Protein AF-I0SXG8-F1 (afdb_monomer)

Nearest PDB structures (foldseek):
  4geq-assembly1_A  TM=3.995E-01  e=2.811E-01  Saccharomyces cerevisiae S288C
  8v11-assembly2_H  TM=4.491E-01  e=1.660E+00  Saccharomyces cerevisiae
  8v10-assembly1_D  TM=4.155E-01  e=1.564E+00  Saccharomyces cerevisiae
  5td8-assembly1_D  TM=3.750E-01  e=1.761E+00  Saccharomyces cerevisiae S288C

Foldseek 3Di:
DKKAFPCVVLVVVCLVVFWDWDPDPPDDPWTKTAGPVGRVWIWIADPRIIDGDPVVVVVSVVVVTDIDDDD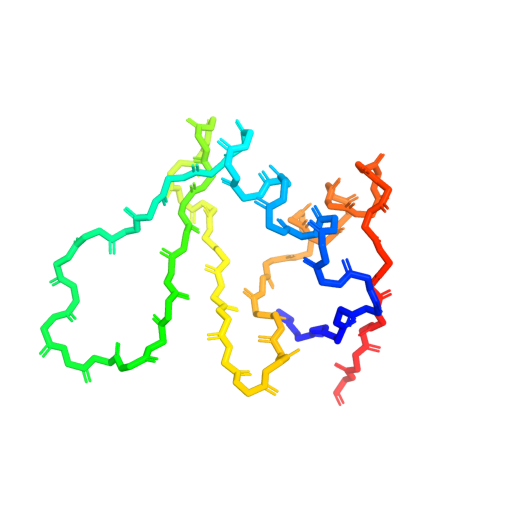

Organism: NCBI:txid1095736

Radius of gyration: 11.4 Å; Cα contacts (8 Å, |Δi|>4): 108; chains: 1; bounding box: 24×27×27 Å

pLDDT: mean 89.05, std 11.44, range [52.69, 97.56]

Sequence (71 aa):
MKAIVKNPKRLFELLRLYFVPVKGRKVVHVPAYAYKEDENEKIYLHNNELHLSKKMFEFLVNQGLELVSFF

Solvent-accessible surface area (backbone atoms only — not comparable to full-atom values): 4162 Å² total; per-residue (Å²): 91,47,26,41,62,78,48,60,69,56,49,56,52,49,44,66,74,49,33,43,76,61,81,83,69,90,82,60,102,51,59,38,33,24,32,73,92,43,74,86,47,52,38,35,48,50,95,71,32,39,38,32,48,70,70,53,50,55,50,41,42,76,73,70,41,52,68,47,75,65,133

Secondary structure (DSSP, 8-state):
-EEEES-HHHHHHHHHHHEEE----TT----EEEETTEEEEEEEEETTEEE--HHHHHHHHHTT--EEEE-

Mean predicted aligned error: 4.29 Å

Structure (mmCIF, N/CA/C/O backbone):
data_AF-I0SXG8-F1
#
_entry.id   AF-I0SXG8-F1
#
loop_
_atom_site.group_PDB
_atom_site.id
_atom_site.type_symbol
_atom_site.label_atom_id
_atom_site.label_alt_id
_atom_site.label_comp_id
_atom_site.label_asym_id
_atom_site.label_entity_id
_atom_site.label_seq_id
_atom_site.pdbx_PDB_ins_code
_atom_site.Cartn_x
_atom_site.Cartn_y
_atom_site.Cartn_z
_atom_site.occupancy
_atom_site.B_iso_or_equiv
_atom_site.auth_seq_id
_atom_site.auth_comp_id
_atom_site.auth_asym_id
_atom_site.auth_atom_id
_atom_site.pdbx_PDB_model_num
ATOM 1 N N . MET A 1 1 ? 9.588 1.960 8.332 1.00 91.94 1 MET A N 1
ATOM 2 C CA . MET A 1 1 ? 8.731 1.882 9.535 1.00 91.94 1 MET A CA 1
ATOM 3 C C . MET A 1 1 ? 7.730 0.747 9.387 1.00 91.94 1 MET A C 1
ATOM 5 O O . MET A 1 1 ? 7.570 0.251 8.273 1.00 91.94 1 MET A O 1
ATOM 9 N N . LYS A 1 2 ? 7.092 0.340 10.489 1.00 93.06 2 LYS A N 1
ATOM 10 C CA . LYS A 1 2 ? 6.023 -0.662 10.501 1.00 93.06 2 LYS A CA 1
ATOM 11 C C . LYS A 1 2 ? 4.697 -0.024 10.909 1.00 93.06 2 LYS A C 1
ATOM 13 O O . LYS A 1 2 ? 4.682 0.867 11.759 1.00 93.06 2 LYS A O 1
ATOM 18 N N . ALA A 1 3 ? 3.600 -0.485 10.322 1.00 94.25 3 ALA A N 1
ATOM 19 C CA . ALA A 1 3 ? 2.257 -0.067 10.695 1.00 94.25 3 ALA A CA 1
ATOM 20 C C . ALA A 1 3 ? 1.261 -1.229 10.607 1.00 94.25 3 ALA A C 1
ATOM 22 O O . ALA A 1 3 ? 1.384 -2.092 9.740 1.00 94.25 3 ALA A O 1
ATOM 23 N N . ILE A 1 4 ? 0.252 -1.230 11.477 1.00 94.25 4 ILE A N 1
ATOM 24 C CA . ILE A 1 4 ? -0.887 -2.151 11.390 1.00 94.25 4 ILE A CA 1
ATOM 25 C C . ILE A 1 4 ? -2.008 -1.471 10.613 1.00 94.25 4 ILE A C 1
ATOM 27 O O . ILE A 1 4 ? -2.348 -0.316 10.873 1.00 94.25 4 ILE A O 1
ATOM 31 N N . VAL A 1 5 ? -2.605 -2.220 9.692 1.00 93.38 5 VAL A N 1
ATOM 32 C CA . VAL A 1 5 ? -3.731 -1.783 8.865 1.00 93.38 5 VAL A CA 1
ATOM 33 C C . VAL A 1 5 ? -5.035 -2.158 9.567 1.00 93.38 5 VAL A C 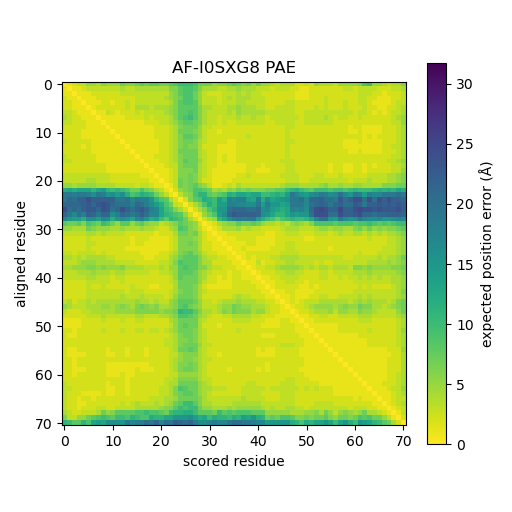1
ATOM 35 O O . VAL A 1 5 ? -5.268 -3.335 9.844 1.00 93.38 5 VAL A O 1
ATOM 38 N N . LYS A 1 6 ? -5.901 -1.180 9.853 1.00 93.62 6 LYS A N 1
ATOM 39 C CA . LYS A 1 6 ? -7.205 -1.430 10.502 1.00 93.62 6 LYS A CA 1
ATOM 40 C C . LYS A 1 6 ? -8.311 -1.778 9.507 1.00 93.62 6 LYS A C 1
ATOM 42 O O . LYS A 1 6 ? -9.214 -2.540 9.838 1.00 93.62 6 LYS A O 1
ATOM 47 N N . ASN A 1 7 ? -8.198 -1.298 8.269 1.00 93.12 7 ASN A N 1
ATOM 48 C CA . ASN A 1 7 ? -9.179 -1.491 7.203 1.00 93.12 7 ASN A CA 1
ATOM 49 C C . ASN A 1 7 ? -8.557 -2.181 5.962 1.00 93.12 7 ASN A C 1
ATOM 51 O O . ASN A 1 7 ? -8.345 -1.553 4.922 1.00 93.12 7 ASN A O 1
ATOM 55 N N . PRO A 1 8 ? -8.291 -3.504 6.007 1.00 91.25 8 PRO A N 1
ATOM 56 C CA . PRO A 1 8 ? -7.543 -4.208 4.957 1.00 91.25 8 PRO A CA 1
ATOM 57 C C . PRO A 1 8 ? -8.195 -4.138 3.569 1.00 91.25 8 PRO A C 1
ATOM 59 O O . PRO A 1 8 ? -7.485 -4.122 2.568 1.00 91.25 8 PRO A O 1
ATOM 62 N N . LYS A 1 9 ? -9.529 -4.034 3.476 1.00 94.06 9 LYS A N 1
ATOM 63 C CA . LYS A 1 9 ? -10.216 -3.838 2.185 1.00 94.06 9 LYS A CA 1
ATOM 64 C C . LYS A 1 9 ? -9.713 -2.585 1.460 1.00 94.06 9 LYS A C 1
ATOM 66 O O . LYS A 1 9 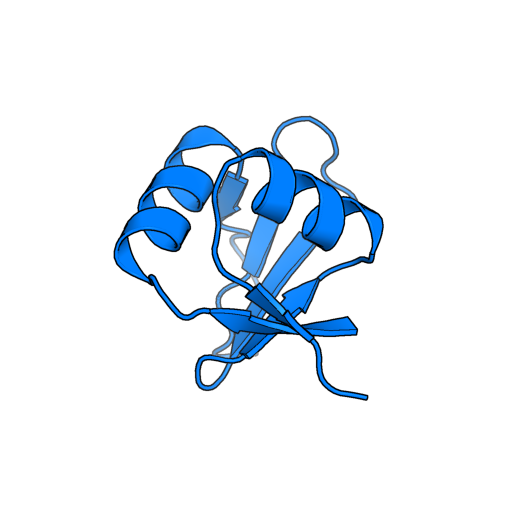? -9.375 -2.665 0.281 1.00 94.06 9 LYS A O 1
ATOM 71 N N . ARG A 1 10 ? -9.582 -1.468 2.186 1.00 94.75 10 ARG A N 1
ATOM 72 C CA . ARG A 1 10 ? -9.083 -0.201 1.642 1.00 94.75 10 ARG A CA 1
ATOM 73 C C . ARG A 1 10 ? -7.631 -0.319 1.195 1.00 94.75 10 ARG A C 1
ATOM 75 O O . ARG A 1 10 ? -7.288 0.175 0.127 1.00 94.75 10 ARG A O 1
ATOM 82 N N . LEU A 1 11 ? -6.795 -1.037 1.950 1.00 94.50 11 LEU A N 1
ATOM 83 C CA . LEU A 1 11 ? -5.423 -1.330 1.525 1.00 94.50 11 LEU A CA 1
ATOM 84 C C . LEU A 1 11 ? -5.406 -2.013 0.155 1.00 94.50 11 LEU A C 1
ATOM 86 O O . LEU A 1 11 ? -4.699 -1.559 -0.737 1.00 94.50 11 LEU A O 1
ATOM 90 N N . PHE A 1 12 ? -6.185 -3.079 -0.035 1.00 93.19 12 PHE A N 1
ATOM 91 C CA . PHE A 1 12 ? -6.183 -3.815 -1.302 1.00 93.19 12 PHE A CA 1
ATOM 92 C C . PHE A 1 12 ? -6.681 -2.981 -2.491 1.00 93.19 12 PHE A C 1
ATOM 94 O O . PHE A 1 12 ? -6.185 -3.163 -3.604 1.00 93.19 12 PHE A O 1
ATOM 101 N N . GLU A 1 13 ? -7.613 -2.050 -2.281 1.00 96.56 13 GLU A N 1
ATOM 102 C CA . GLU A 1 13 ? -8.004 -1.069 -3.303 1.00 96.56 13 GLU A CA 1
ATOM 103 C C . GLU A 1 13 ? -6.832 -0.158 -3.677 1.00 96.56 13 GLU A C 1
ATOM 105 O O . GLU A 1 13 ? -6.487 -0.044 -4.854 1.00 96.56 13 GLU A O 1
ATOM 110 N N . LEU A 1 14 ? -6.171 0.435 -2.678 1.00 96.50 14 LEU A N 1
ATOM 111 C CA . LEU A 1 14 ? -5.031 1.327 -2.893 1.00 96.50 14 LEU A CA 1
ATOM 112 C C . LEU A 1 14 ? -3.860 0.606 -3.569 1.00 96.50 14 LEU A C 1
ATOM 114 O O . LEU A 1 14 ? -3.245 1.164 -4.475 1.00 96.50 14 LEU A O 1
ATOM 118 N N . LEU A 1 15 ? -3.598 -0.652 -3.204 1.00 94.88 15 LEU A N 1
ATOM 119 C CA . LEU A 1 15 ? -2.592 -1.491 -3.858 1.00 94.88 15 LEU A CA 1
ATOM 120 C C . LEU A 1 15 ? -2.865 -1.652 -5.357 1.00 94.88 15 LEU A C 1
ATOM 122 O O . LEU A 1 15 ? -1.939 -1.561 -6.156 1.00 94.88 15 LEU A O 1
ATOM 126 N N . ARG A 1 16 ? -4.125 -1.849 -5.761 1.00 95.19 16 ARG A N 1
ATOM 127 C CA . ARG A 1 16 ? -4.501 -1.966 -7.182 1.00 95.19 16 ARG A CA 1
ATOM 128 C C . ARG A 1 16 ? -4.362 -0.635 -7.925 1.00 95.19 16 ARG A C 1
ATOM 130 O O . ARG A 1 16 ? -3.905 -0.605 -9.072 1.00 95.19 16 ARG A O 1
ATOM 137 N N . LEU A 1 17 ? -4.753 0.461 -7.277 1.00 96.75 17 LEU A N 1
ATOM 138 C CA . LEU A 1 17 ? -4.754 1.797 -7.872 1.00 96.75 17 LEU A CA 1
ATOM 139 C C . LEU A 1 17 ? -3.338 2.346 -8.058 1.00 96.75 17 LEU A C 1
ATOM 141 O O . LEU A 1 17 ? -2.995 2.777 -9.157 1.00 96.75 17 LEU A O 1
ATOM 145 N N . TYR A 1 18 ? -2.500 2.253 -7.029 1.00 96.81 18 TYR A N 1
ATOM 146 C CA . TYR A 1 18 ? -1.250 3.011 -6.946 1.00 96.81 18 TYR A CA 1
ATOM 147 C C . TYR A 1 18 ? 0.014 2.164 -7.025 1.00 96.81 18 TYR A C 1
ATOM 149 O O . TYR A 1 18 ? 1.097 2.716 -7.201 1.00 96.81 18 TYR A O 1
ATOM 157 N N . PHE A 1 19 ? -0.096 0.839 -6.919 1.00 96.00 19 PHE A N 1
ATOM 158 C CA . PHE A 1 19 ? 1.073 -0.026 -6.844 1.00 96.00 19 PHE A CA 1
ATOM 159 C C . PHE A 1 19 ? 1.061 -1.132 -7.898 1.00 96.00 19 PHE A C 1
ATOM 161 O O . PHE A 1 19 ? 0.036 -1.463 -8.499 1.00 96.00 19 PHE A O 1
ATOM 168 N N . VAL A 1 20 ? 2.237 -1.711 -8.124 1.00 93.94 20 VAL A N 1
ATOM 169 C CA . VAL A 1 20 ? 2.435 -2.908 -8.941 1.00 93.94 20 VAL A CA 1
ATOM 170 C C . VAL A 1 20 ? 3.133 -3.990 -8.118 1.00 93.94 20 VAL A C 1
ATOM 172 O O . VAL A 1 20 ? 4.066 -3.689 -7.370 1.00 93.94 20 VAL A O 1
ATOM 175 N N . PRO A 1 21 ? 2.706 -5.260 -8.216 1.00 90.94 21 PRO A N 1
ATOM 176 C CA . PRO A 1 21 ? 3.370 -6.348 -7.512 1.00 90.94 21 PRO A CA 1
ATOM 177 C C . PRO A 1 21 ? 4.783 -6.554 -8.070 1.00 90.94 21 PRO A C 1
ATOM 179 O O . PRO A 1 21 ? 4.977 -6.687 -9.281 1.00 90.94 21 PRO A O 1
ATOM 182 N N . VAL A 1 22 ? 5.776 -6.622 -7.185 1.00 87.88 22 VAL A N 1
ATOM 183 C CA . VAL A 1 22 ? 7.173 -6.860 -7.564 1.00 87.88 22 VAL A CA 1
ATOM 184 C C . VAL A 1 22 ? 7.356 -8.350 -7.866 1.00 87.88 22 VAL A C 1
ATOM 186 O O . VAL A 1 22 ? 7.403 -9.181 -6.958 1.00 87.88 22 VAL A O 1
ATOM 189 N N . LYS A 1 23 ? 7.452 -8.704 -9.152 1.00 77.25 23 LYS A N 1
ATOM 190 C CA . LYS A 1 23 ? 7.692 -10.085 -9.605 1.00 77.25 23 LYS A CA 1
ATOM 191 C C . LYS A 1 23 ? 9.174 -10.457 -9.447 1.00 77.25 23 LYS A C 1
ATOM 193 O O . LYS A 1 23 ? 10.047 -9.633 -9.692 1.00 77.25 23 LYS A O 1
ATOM 198 N N . GLY A 1 24 ? 9.464 -11.708 -9.078 1.00 63.78 24 GLY A N 1
ATOM 199 C CA . GLY A 1 24 ? 10.814 -12.283 -9.210 1.00 63.78 24 GLY A CA 1
ATOM 200 C C . GLY A 1 24 ? 11.643 -12.462 -7.933 1.00 63.78 24 GLY A C 1
ATOM 201 O O . GLY A 1 24 ? 12.808 -12.846 -8.027 1.00 63.78 24 GLY A O 1
ATOM 202 N N . ARG A 1 25 ? 11.092 -12.266 -6.729 1.00 56.88 25 ARG A N 1
ATOM 203 C CA . ARG A 1 25 ? 11.826 -12.618 -5.500 1.00 56.88 25 ARG A CA 1
ATOM 204 C C . ARG A 1 25 ? 11.729 -14.120 -5.227 1.00 56.88 25 ARG A C 1
ATOM 206 O O . ARG A 1 25 ? 10.788 -14.583 -4.598 1.00 56.88 25 ARG A O 1
ATOM 213 N N . LYS A 1 26 ? 12.735 -14.869 -5.689 1.00 52.88 26 LYS A N 1
ATOM 214 C CA . LYS A 1 26 ? 12.868 -16.334 -5.557 1.00 52.88 26 LYS A CA 1
ATOM 215 C C . LYS A 1 26 ? 12.893 -16.887 -4.115 1.00 52.88 26 LYS A C 1
ATOM 217 O O . LYS A 1 26 ? 12.922 -18.102 -3.979 1.00 52.88 26 LYS A O 1
ATOM 222 N N . VAL A 1 27 ? 12.923 -16.064 -3.056 1.00 52.69 27 VAL A N 1
ATOM 223 C CA . VAL A 1 27 ? 13.303 -16.549 -1.705 1.00 52.69 27 VAL A CA 1
ATOM 224 C C . VAL A 1 27 ? 12.423 -16.057 -0.540 1.00 52.69 27 VAL A C 1
ATOM 226 O O . VAL A 1 27 ? 12.606 -16.525 0.575 1.00 52.69 27 VAL A O 1
ATOM 229 N N . VAL A 1 28 ? 11.436 -15.167 -0.716 1.00 54.81 28 VAL A N 1
ATOM 230 C CA . VAL A 1 28 ? 10.725 -14.615 0.462 1.00 54.81 28 VAL A CA 1
ATOM 231 C C . VAL A 1 28 ? 9.212 -14.565 0.257 1.00 54.81 28 VAL A C 1
ATOM 233 O O . VAL A 1 28 ? 8.732 -13.859 -0.622 1.00 54.81 28 VAL A O 1
ATOM 236 N N . HIS A 1 29 ? 8.468 -15.269 1.120 1.00 64.25 29 HIS A N 1
ATOM 237 C CA . HIS A 1 29 ? 6.996 -15.326 1.220 1.00 64.25 29 HIS A CA 1
ATOM 238 C C . HIS A 1 29 ? 6.317 -13.981 1.575 1.00 64.25 29 HIS A C 1
ATOM 240 O O . HIS A 1 29 ? 5.206 -13.963 2.097 1.00 64.25 29 HIS A O 1
ATOM 246 N N . VAL A 1 30 ? 6.973 -12.843 1.338 1.00 75.19 30 VAL A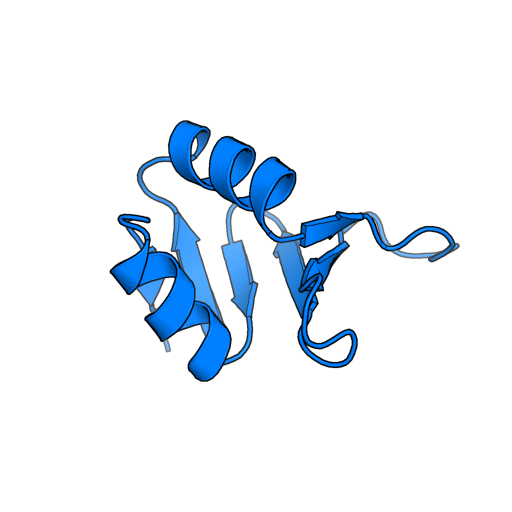 N 1
ATOM 247 C CA . VAL A 1 30 ? 6.480 -11.509 1.698 1.00 75.19 30 VAL A CA 1
ATOM 248 C C . VAL A 1 30 ? 6.065 -10.776 0.423 1.00 75.19 30 VAL A C 1
ATOM 250 O O . VAL A 1 30 ? 6.940 -10.375 -0.353 1.00 75.19 30 VAL A O 1
ATOM 253 N N . PRO A 1 31 ? 4.753 -10.587 0.187 1.00 85.75 31 PRO A N 1
ATOM 254 C CA . PRO A 1 31 ? 4.258 -9.763 -0.904 1.00 85.75 31 PRO A CA 1
ATOM 255 C C . PRO A 1 31 ? 4.870 -8.361 -0.865 1.00 85.75 31 PRO A C 1
ATOM 257 O O . PRO A 1 31 ? 4.804 -7.665 0.151 1.00 85.75 31 PRO A O 1
ATOM 260 N N . ALA A 1 32 ? 5.460 -7.960 -1.989 1.00 90.31 32 ALA A N 1
ATOM 261 C CA . ALA A 1 32 ? 6.084 -6.660 -2.184 1.00 90.31 32 ALA A CA 1
ATOM 262 C C . ALA A 1 32 ? 5.382 -5.908 -3.317 1.00 90.31 32 ALA A C 1
ATOM 264 O O . ALA A 1 32 ? 5.106 -6.488 -4.371 1.00 90.31 32 ALA A O 1
ATOM 265 N N . TYR A 1 33 ? 5.153 -4.614 -3.119 1.00 93.25 33 TYR A N 1
ATOM 266 C CA . TYR A 1 33 ? 4.479 -3.745 -4.076 1.00 93.25 33 TYR A CA 1
ATOM 267 C C . TYR A 1 33 ? 5.298 -2.468 -4.280 1.00 93.25 33 TYR A C 1
ATOM 269 O O . TYR A 1 33 ? 5.685 -1.832 -3.303 1.00 93.25 33 TYR A O 1
ATOM 277 N N . ALA A 1 34 ? 5.584 -2.111 -5.532 1.00 94.56 34 ALA A N 1
ATOM 278 C CA . ALA A 1 34 ? 6.275 -0.873 -5.894 1.00 94.56 34 ALA A CA 1
ATOM 279 C C . ALA A 1 34 ? 5.259 0.211 -6.262 1.00 94.56 34 ALA A C 1
ATOM 281 O O . ALA A 1 34 ? 4.240 -0.096 -6.885 1.00 94.56 34 ALA A O 1
A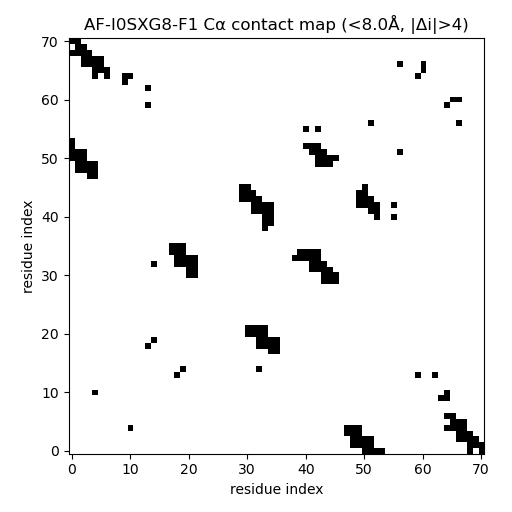TOM 282 N N . TYR A 1 35 ? 5.518 1.452 -5.863 1.00 96.50 35 TYR A N 1
ATOM 283 C CA . TYR A 1 35 ? 4.669 2.590 -6.198 1.00 96.50 35 TYR A CA 1
ATOM 284 C C . TYR A 1 35 ? 4.806 2.930 -7.688 1.00 96.50 35 TYR A C 1
ATOM 286 O O . TYR A 1 35 ? 5.911 2.960 -8.224 1.00 96.50 35 TYR A O 1
ATOM 294 N N . LYS A 1 36 ? 3.682 3.155 -8.380 1.00 95.75 36 LYS A N 1
ATOM 295 C CA . LYS A 1 36 ? 3.657 3.344 -9.843 1.00 95.75 36 LYS A CA 1
ATOM 296 C C . LYS A 1 36 ? 4.423 4.581 -10.313 1.00 95.75 36 LYS A C 1
ATOM 298 O O . LYS A 1 36 ? 4.940 4.562 -11.423 1.00 95.75 36 LYS A O 1
ATOM 303 N N . GLU A 1 37 ? 4.478 5.633 -9.498 1.00 94.50 37 GLU A 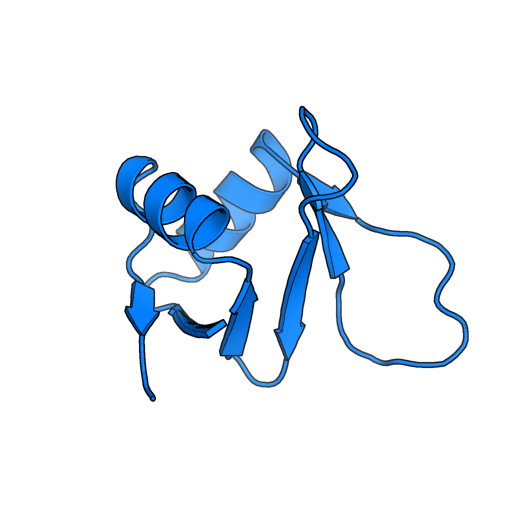N 1
ATOM 304 C CA . GLU A 1 37 ? 5.130 6.899 -9.869 1.00 94.50 37 GLU A CA 1
ATOM 305 C C . GLU A 1 37 ? 6.589 6.990 -9.387 1.00 94.50 37 GLU A C 1
ATOM 307 O O . GLU A 1 37 ? 7.321 7.871 -9.824 1.00 94.50 37 GLU A O 1
ATOM 312 N N . ASP A 1 38 ? 7.021 6.094 -8.494 1.00 92.44 38 ASP A N 1
ATOM 313 C CA . ASP A 1 38 ? 8.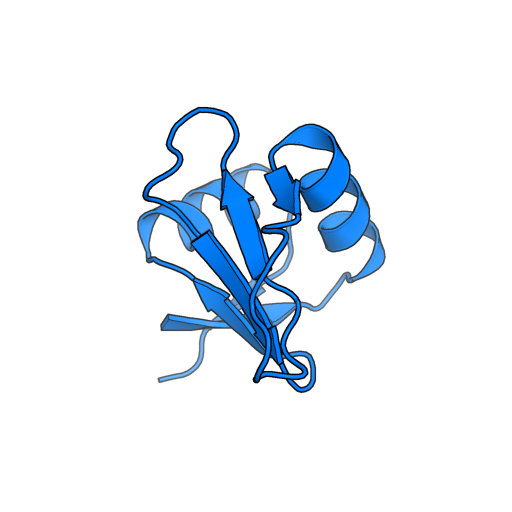388 6.044 -7.961 1.00 92.44 38 ASP A CA 1
ATOM 314 C C . ASP A 1 38 ? 8.740 4.597 -7.603 1.00 92.44 38 ASP A C 1
ATOM 316 O O . ASP A 1 38 ? 8.429 4.103 -6.518 1.00 92.44 38 ASP A O 1
ATOM 320 N N . GLU A 1 39 ? 9.393 3.892 -8.526 1.00 86.69 39 GLU A N 1
ATOM 321 C CA . GLU A 1 39 ? 9.714 2.468 -8.372 1.00 86.69 39 GLU A CA 1
ATOM 322 C C . GLU A 1 39 ? 10.714 2.164 -7.239 1.00 86.69 39 GLU A C 1
ATOM 324 O O . GLU A 1 39 ? 10.887 0.998 -6.852 1.00 86.69 39 GLU A O 1
ATOM 329 N N . ASN A 1 40 ? 11.359 3.197 -6.681 1.00 90.25 40 ASN A N 1
ATOM 330 C CA . ASN A 1 40 ? 12.216 3.078 -5.503 1.00 90.25 40 ASN A CA 1
ATOM 331 C C . ASN A 1 40 ? 11.394 2.953 -4.215 1.00 90.25 40 ASN A C 1
ATOM 333 O O . ASN A 1 40 ? 11.851 2.331 -3.252 1.00 90.25 40 ASN A O 1
ATOM 337 N N . GLU A 1 41 ? 10.169 3.481 -4.207 1.00 93.19 41 GLU A N 1
ATOM 338 C CA . GLU A 1 41 ? 9.246 3.371 -3.085 1.00 93.19 41 GLU A CA 1
ATOM 339 C C . GLU A 1 41 ? 8.510 2.031 -3.133 1.00 93.19 41 GLU A C 1
ATOM 341 O O . GLU A 1 41 ? 7.771 1.704 -4.067 1.00 93.19 41 GLU A O 1
ATOM 346 N N . LYS A 1 42 ? 8.734 1.216 -2.098 1.00 92.94 42 LYS A N 1
ATOM 347 C CA . LYS A 1 42 ? 8.179 -0.136 -1.986 1.00 92.94 42 LYS A CA 1
ATOM 348 C C . LYS A 1 42 ? 7.531 -0.331 -0.631 1.00 92.94 42 LYS A C 1
ATOM 350 O O . LYS A 1 42 ? 8.071 0.085 0.394 1.00 92.94 42 LYS A O 1
ATOM 355 N N . ILE A 1 43 ? 6.412 -1.040 -0.638 1.00 93.88 43 ILE A N 1
ATOM 356 C CA . ILE A 1 43 ? 5.732 -1.500 0.567 1.00 93.88 43 ILE A CA 1
ATOM 357 C C . ILE A 1 43 ? 5.717 -3.026 0.610 1.00 93.88 43 ILE A C 1
ATOM 359 O O . ILE A 1 43 ? 5.622 -3.697 -0.422 1.00 93.88 43 ILE A O 1
ATOM 363 N N . TYR A 1 44 ? 5.822 -3.573 1.816 1.00 92.19 44 TYR A N 1
ATOM 364 C CA . TYR A 1 44 ? 5.858 -5.010 2.063 1.00 92.19 44 TYR A CA 1
ATOM 365 C C . TYR A 1 44 ? 4.796 -5.382 3.086 1.00 92.19 44 TYR A C 1
ATOM 367 O O . TYR A 1 44 ? 4.626 -4.672 4.076 1.00 92.19 44 TYR A O 1
ATOM 375 N N . LEU A 1 45 ? 4.102 -6.493 2.857 1.00 88.44 45 LEU A N 1
ATOM 376 C CA . LEU A 1 45 ? 3.084 -6.997 3.772 1.00 88.44 45 LEU A CA 1
ATOM 377 C C . LEU A 1 45 ? 3.564 -8.299 4.415 1.00 88.44 45 LEU A C 1
ATOM 379 O O . LEU A 1 45 ? 3.730 -9.301 3.722 1.00 88.44 45 LEU A O 1
ATOM 383 N N . HIS A 1 46 ? 3.765 -8.302 5.730 1.00 86.38 46 HIS A N 1
ATOM 384 C CA . HIS A 1 46 ? 4.186 -9.485 6.479 1.00 86.38 46 HIS A CA 1
ATOM 385 C C . HIS A 1 46 ? 3.418 -9.575 7.799 1.00 86.38 46 HIS A C 1
ATOM 387 O O . HIS A 1 46 ? 3.439 -8.629 8.570 1.00 86.38 46 HIS A O 1
ATOM 393 N N . ASN A 1 47 ? 2.728 -10.689 8.068 1.00 83.19 47 ASN A N 1
ATOM 394 C CA . ASN A 1 47 ? 1.971 -10.906 9.316 1.00 83.19 47 ASN A CA 1
ATOM 395 C C . ASN A 1 47 ? 1.010 -9.753 9.690 1.00 83.19 47 ASN A C 1
ATOM 397 O O . ASN A 1 47 ? 0.937 -9.354 10.847 1.00 83.19 47 ASN A O 1
ATOM 401 N N . ASN A 1 48 ? 0.282 -9.202 8.711 1.00 79.12 48 ASN A N 1
ATOM 402 C CA . ASN A 1 48 ? -0.574 -8.006 8.846 1.00 79.12 48 ASN A CA 1
ATOM 403 C C . ASN A 1 48 ? 0.162 -6.700 9.206 1.00 79.12 48 ASN A C 1
ATOM 405 O O . ASN A 1 48 ? -0.481 -5.663 9.384 1.00 79.12 48 ASN A O 1
ATOM 409 N N . GLU A 1 49 ? 1.492 -6.722 9.251 1.00 89.50 49 GLU A N 1
ATOM 410 C CA . GLU A 1 49 ? 2.333 -5.538 9.339 1.00 89.50 49 GLU A CA 1
ATOM 411 C C . GLU A 1 49 ? 2.647 -5.029 7.933 1.00 89.50 49 GLU A C 1
ATOM 413 O O . GLU A 1 49 ? 3.114 -5.759 7.052 1.00 89.50 49 GLU A O 1
ATOM 418 N N . LEU A 1 50 ? 2.405 -3.740 7.733 1.00 93.25 50 LEU A N 1
ATOM 419 C CA . LEU A 1 50 ? 2.832 -3.011 6.559 1.00 93.25 50 LEU A CA 1
ATOM 420 C C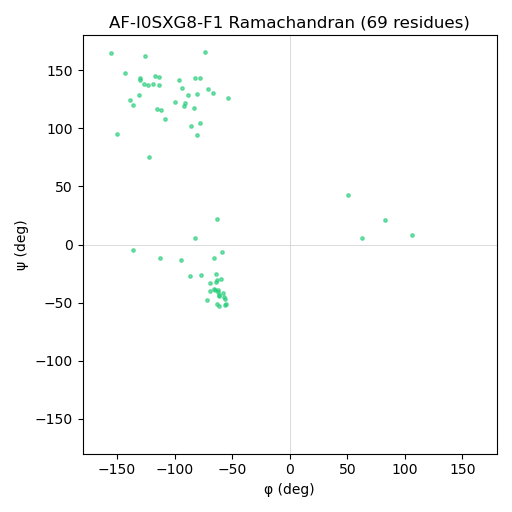 . LEU A 1 50 ? 4.198 -2.392 6.852 1.00 93.25 50 LEU A C 1
ATOM 422 O O . LEU A 1 50 ? 4.342 -1.576 7.762 1.00 93.25 50 LEU A O 1
ATOM 426 N N . HIS A 1 51 ? 5.204 -2.780 6.079 1.00 93.94 51 HIS A N 1
ATOM 427 C CA . HIS A 1 51 ? 6.526 -2.174 6.110 1.00 93.94 51 HIS A CA 1
ATOM 428 C C . HIS A 1 51 ? 6.633 -1.184 4.959 1.00 93.94 51 HIS A C 1
ATOM 430 O O . HIS A 1 51 ? 6.466 -1.556 3.797 1.00 93.94 51 HIS A O 1
ATOM 436 N N . LEU A 1 52 ? 6.919 0.068 5.286 1.00 94.56 52 LEU A N 1
ATOM 437 C CA . LEU A 1 52 ? 6.894 1.175 4.338 1.00 94.56 52 LEU A CA 1
ATOM 438 C C . LEU A 1 52 ? 7.814 2.318 4.781 1.00 94.56 52 LEU A C 1
ATOM 440 O O . LEU A 1 52 ? 8.268 2.354 5.930 1.00 94.56 52 LEU A O 1
ATOM 444 N N . SER A 1 53 ? 8.119 3.243 3.874 1.00 95.00 53 SER A N 1
ATOM 445 C CA . SER A 1 53 ? 8.786 4.506 4.206 1.00 95.00 53 SER A CA 1
ATOM 446 C C . SER A 1 53 ? 7.824 5.467 4.919 1.00 95.00 53 SER A C 1
ATOM 448 O O . SER A 1 53 ? 6.606 5.277 4.898 1.00 95.00 53 SER A O 1
ATOM 450 N 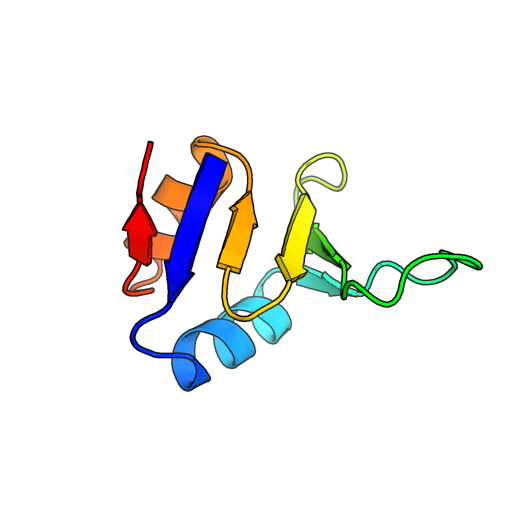N . LYS A 1 54 ? 8.360 6.526 5.540 1.00 94.38 54 LYS A N 1
ATOM 451 C CA . LYS A 1 54 ? 7.533 7.594 6.130 1.00 94.38 54 LYS A CA 1
ATOM 452 C C . LYS A 1 54 ? 6.691 8.308 5.062 1.00 94.38 54 LYS A C 1
ATOM 454 O O . LYS A 1 54 ? 5.503 8.521 5.271 1.00 94.38 54 LYS A O 1
ATOM 459 N N . LYS A 1 55 ? 7.284 8.572 3.892 1.00 94.69 55 LYS A N 1
ATOM 460 C CA . LYS A 1 55 ? 6.606 9.152 2.721 1.00 94.69 55 LYS A CA 1
ATOM 461 C C . LYS A 1 55 ? 5.392 8.315 2.306 1.00 94.69 55 LYS A C 1
ATOM 463 O O . LYS A 1 55 ? 4.309 8.854 2.107 1.00 94.69 55 LYS A O 1
ATOM 468 N N . MET A 1 56 ? 5.547 6.991 2.223 1.00 95.94 56 MET A N 1
ATOM 469 C CA . MET A 1 56 ? 4.439 6.091 1.884 1.00 95.94 56 MET A CA 1
ATOM 470 C C . MET A 1 56 ? 3.385 6.001 2.985 1.00 95.94 56 MET A C 1
ATOM 472 O O . MET A 1 56 ? 2.205 5.856 2.679 1.00 95.94 56 MET A O 1
ATOM 476 N N . PHE A 1 57 ? 3.781 6.100 4.254 1.00 95.94 57 PHE A N 1
ATOM 477 C CA . PHE A 1 57 ? 2.829 6.141 5.361 1.00 95.94 57 PHE A CA 1
ATOM 478 C C . PHE A 1 57 ? 1.911 7.359 5.244 1.00 95.94 57 PHE A C 1
ATOM 480 O O . PHE A 1 57 ? 0.692 7.207 5.219 1.00 95.94 57 PHE A O 1
ATOM 487 N N . GLU A 1 58 ? 2.495 8.548 5.098 1.00 96.19 58 GLU A N 1
ATOM 488 C CA . GLU A 1 58 ? 1.752 9.803 4.951 1.00 96.19 58 GLU A CA 1
ATOM 489 C C . GLU A 1 58 ? 0.871 9.787 3.697 1.00 96.19 58 GLU A C 1
ATOM 491 O O . GLU A 1 58 ? -0.305 10.139 3.763 1.00 96.19 58 GLU A O 1
ATOM 496 N N . PHE A 1 59 ? 1.402 9.295 2.573 1.00 96.50 59 PHE A N 1
ATOM 497 C CA . PHE A 1 59 ? 0.630 9.110 1.347 1.00 96.50 59 PHE A CA 1
ATOM 498 C C . PHE A 1 59 ? -0.605 8.227 1.573 1.00 96.50 59 PHE A C 1
ATOM 500 O O . PHE A 1 59 ? -1.715 8.636 1.242 1.00 96.50 59 PHE A O 1
ATOM 507 N N . LEU A 1 60 ? -0.442 7.036 2.158 1.00 96.06 60 LEU A N 1
ATOM 508 C CA . LEU A 1 60 ? -1.549 6.098 2.354 1.00 96.06 60 LEU A CA 1
ATOM 509 C C . LEU A 1 60 ? -2.598 6.631 3.339 1.00 96.06 60 LEU A C 1
ATOM 511 O O . LEU A 1 60 ? -3.791 6.462 3.088 1.00 96.06 60 LEU A O 1
ATOM 515 N N . VAL A 1 61 ? -2.179 7.312 4.411 1.00 96.38 61 VAL A N 1
ATOM 516 C CA . VAL A 1 61 ? -3.097 7.993 5.343 1.00 96.38 61 VAL A CA 1
ATOM 517 C C . VAL A 1 61 ? -3.896 9.077 4.617 1.00 96.38 61 VAL A C 1
ATOM 519 O O . VAL A 1 61 ? -5.118 9.120 4.749 1.00 96.38 61 VAL A O 1
ATOM 522 N N . ASN A 1 62 ? -3.249 9.882 3.769 1.00 97.56 62 ASN A N 1
ATOM 523 C CA . ASN A 1 62 ? -3.927 10.897 2.955 1.00 97.56 62 ASN A CA 1
ATOM 524 C C . ASN A 1 62 ? -4.906 10.289 1.931 1.00 97.56 62 ASN A C 1
ATOM 526 O O . ASN A 1 62 ? -5.883 10.932 1.561 1.00 97.56 62 ASN A O 1
ATOM 530 N N . GLN A 1 63 ? -4.688 9.040 1.505 1.00 96.81 63 GLN A N 1
ATOM 531 C CA . GLN A 1 63 ? -5.630 8.273 0.677 1.00 96.81 63 GLN A CA 1
ATOM 532 C C . GLN A 1 63 ? -6.761 7.595 1.484 1.00 96.81 63 GLN A C 1
ATOM 534 O O . GLN A 1 63 ? -7.561 6.829 0.927 1.00 96.81 63 GLN A O 1
ATOM 539 N N . GLY A 1 64 ? -6.845 7.858 2.792 1.00 95.88 64 GLY A N 1
ATOM 540 C CA . GLY A 1 64 ? -7.870 7.321 3.688 1.00 95.88 64 GLY A CA 1
ATOM 541 C C . GLY A 1 64 ? -7.576 5.913 4.212 1.00 95.88 64 GLY A C 1
ATOM 542 O O . GLY A 1 64 ? -8.506 5.195 4.584 1.00 95.88 64 GLY A O 1
ATOM 543 N N . LEU A 1 65 ? -6.314 5.469 4.206 1.00 96.12 65 LEU A N 1
ATOM 544 C CA . LEU A 1 65 ? -5.935 4.215 4.854 1.00 96.12 65 LEU A CA 1
ATOM 545 C C . LEU A 1 65 ? -5.765 4.415 6.363 1.00 96.12 65 LEU A C 1
ATOM 547 O O . LEU A 1 65 ? -5.017 5.286 6.802 1.00 96.12 65 LEU A O 1
ATOM 551 N N . GLU A 1 66 ? -6.401 3.560 7.161 1.00 95.44 66 GLU A N 1
ATOM 552 C CA . GLU A 1 66 ? -6.262 3.600 8.615 1.00 95.44 66 GLU A CA 1
ATOM 553 C C . GLU A 1 66 ? -5.032 2.793 9.037 1.00 95.44 66 GLU A C 1
ATOM 555 O O . GLU A 1 66 ? -5.050 1.555 9.078 1.00 95.44 66 GLU A O 1
ATOM 560 N N . LEU A 1 67 ? -3.952 3.515 9.341 1.00 93.75 67 LEU A N 1
ATOM 561 C CA . LEU A 1 67 ? -2.678 2.961 9.784 1.00 93.75 67 LEU A CA 1
ATOM 562 C C . LEU A 1 67 ? -2.379 3.360 11.229 1.00 93.75 67 LEU A C 1
ATOM 564 O O . LEU A 1 67 ? -2.512 4.521 11.606 1.00 93.75 67 LEU A O 1
ATOM 568 N N . VAL A 1 68 ? -1.892 2.403 12.018 1.00 92.88 68 VAL A N 1
ATOM 569 C CA . VAL A 1 68 ? -1.314 2.669 13.342 1.00 92.88 68 VAL A CA 1
ATOM 570 C C . VAL A 1 68 ? 0.161 2.299 13.301 1.00 92.88 68 VAL A C 1
ATOM 572 O O . VAL A 1 68 ? 0.493 1.142 13.049 1.00 92.88 68 VAL A O 1
ATOM 575 N N . SER A 1 69 ? 1.047 3.275 13.498 1.00 89.06 69 SER A N 1
ATOM 576 C CA . SER A 1 69 ? 2.493 3.046 13.584 1.00 89.06 69 SER A CA 1
ATOM 577 C C . SER A 1 69 ? 2.898 2.591 14.984 1.00 89.06 69 SER A C 1
ATOM 579 O O . SER A 1 69 ? 2.383 3.123 15.966 1.00 89.06 69 SER A O 1
ATOM 581 N N . PHE A 1 70 ? 3.875 1.691 15.076 1.00 81.50 70 PHE A N 1
ATOM 582 C CA . PHE A 1 70 ? 4.497 1.288 16.342 1.00 81.50 70 PHE A CA 1
ATOM 583 C C . PHE A 1 70 ? 6.021 1.362 16.190 1.00 81.50 70 PHE A C 1
ATOM 585 O O . PHE A 1 70 ? 6.535 1.123 15.090 1.00 81.50 70 PHE A O 1
ATOM 592 N N . PHE A 1 71 ? 6.704 1.769 17.262 1.00 57.56 71 PHE A N 1
ATOM 593 C CA . PHE A 1 71 ? 8.158 1.947 17.317 1.00 57.56 71 PHE A CA 1
ATOM 594 C C . PHE A 1 71 ? 8.857 0.658 17.739 1.00 57.56 71 PHE A C 1
ATOM 596 O O . PHE A 1 71 ? 8.340 -0.001 18.668 1.00 57.56 71 PHE A O 1
#